Protein AF-A0AAX4L0R8-F1 (afdb_monomer_lite)

Radius of gyration: 14.62 Å; chains: 1; bounding box: 37×31×43 Å

Foldseek 3Di:
DAAEAEQDALVCCVVVVNDDQWFAFPVRHTAHHVVDDRCPGPLNVCQVPKWKAFQWDWPDDDPQWTWTQGNVPRHIYIYRHPLLVQLLVQCHVPGRHGNVRSLVVVLVVCCVVPNDDPDPVVVVVSSVSNSSSNSSCRNVNRMPIDD

Structure (mmCIF, N/CA/C/O backbone):
data_AF-A0AAX4L0R8-F1
#
_entry.id   AF-A0AAX4L0R8-F1
#
loop_
_atom_site.group_PDB
_atom_site.id
_atom_site.type_symbol
_atom_site.label_atom_id
_atom_site.label_alt_id
_atom_site.label_comp_id
_atom_site.label_asym_id
_atom_site.label_entity_id
_atom_site.label_seq_id
_atom_site.pdbx_PDB_ins_code
_atom_site.Cartn_x
_atom_site.Cartn_y
_atom_site.Cartn_z
_atom_site.occupancy
_atom_site.B_iso_or_equiv
_atom_site.auth_seq_id
_atom_site.auth_comp_id
_atom_site.auth_asym_id
_atom_site.auth_atom_id
_atom_site.pdbx_PDB_model_num
ATOM 1 N N . MET A 1 1 ? -7.571 -11.446 24.388 1.00 53.62 1 MET A N 1
ATOM 2 C CA . MET A 1 1 ? -6.306 -11.369 23.626 1.00 53.62 1 MET A CA 1
ATOM 3 C C . MET A 1 1 ? -6.639 -10.602 22.361 1.00 53.62 1 MET A C 1
ATOM 5 O O . MET A 1 1 ? -7.709 -10.867 21.830 1.00 53.62 1 MET A O 1
ATOM 9 N N . ALA A 1 2 ? -5.845 -9.607 21.960 1.00 62.94 2 ALA A N 1
ATOM 10 C CA . ALA A 1 2 ? -6.073 -8.966 20.664 1.00 62.94 2 ALA A CA 1
ATOM 11 C C . ALA A 1 2 ? -5.837 -10.023 19.578 1.00 62.94 2 ALA A C 1
ATOM 13 O O . ALA A 1 2 ? -4.846 -10.749 19.653 1.00 62.94 2 ALA A O 1
ATOM 14 N N . GLU A 1 3 ? -6.780 -10.171 18.655 1.00 81.44 3 GLU A N 1
ATOM 15 C CA . GLU A 1 3 ? -6.613 -11.047 17.501 1.00 81.44 3 GLU A CA 1
ATOM 16 C C . GLU A 1 3 ? -5.523 -10.447 16.610 1.00 81.44 3 GLU A C 1
ATOM 18 O O . GLU A 1 3 ? -5.572 -9.257 16.284 1.00 81.44 3 GLU A O 1
ATOM 23 N N . THR A 1 4 ? -4.510 -11.255 16.295 1.00 91.44 4 THR A N 1
ATOM 24 C CA . THR A 1 4 ? -3.453 -10.883 15.357 1.00 91.44 4 THR A CA 1
ATOM 25 C C . THR A 1 4 ? -3.670 -11.666 14.077 1.00 91.44 4 THR A C 1
ATOM 27 O O . THR A 1 4 ? -3.698 -12.895 14.116 1.00 91.44 4 THR A O 1
ATOM 30 N N . ILE A 1 5 ? -3.814 -10.957 12.964 1.00 95.19 5 ILE A N 1
ATOM 31 C CA . ILE A 1 5 ? -3.892 -11.538 11.626 1.00 95.19 5 ILE A CA 1
ATOM 32 C C . ILE A 1 5 ? -2.576 -11.304 10.884 1.00 95.19 5 ILE A C 1
ATOM 34 O O . ILE A 1 5 ? -1.912 -10.285 11.081 1.00 95.19 5 ILE A O 1
ATOM 38 N N . GLU A 1 6 ? -2.213 -12.254 10.033 1.00 96.69 6 GLU A N 1
ATOM 39 C CA . GLU A 1 6 ? -1.041 -12.160 9.165 1.00 96.69 6 GLU A CA 1
ATOM 40 C C . GLU A 1 6 ? -1.462 -11.559 7.822 1.00 96.69 6 GLU A C 1
ATOM 42 O O . GLU A 1 6 ? -2.448 -11.989 7.217 1.00 96.69 6 GLU A O 1
ATOM 47 N N . PHE A 1 7 ? -0.743 -10.534 7.378 1.00 97.31 7 PHE A N 1
ATOM 48 C CA . PHE A 1 7 ? -0.936 -9.930 6.067 1.00 97.31 7 PHE A CA 1
ATOM 49 C C . PHE A 1 7 ? -0.234 -10.778 4.997 1.00 97.31 7 PHE A C 1
ATOM 51 O O . PHE A 1 7 ? 0.885 -11.236 5.238 1.00 97.31 7 PHE A O 1
ATOM 58 N N . PRO A 1 8 ? -0.854 -10.994 3.826 1.00 96.06 8 PRO A N 1
ATOM 59 C CA . PRO A 1 8 ? -0.254 -11.808 2.776 1.00 96.06 8 PRO A CA 1
ATOM 60 C C . PRO A 1 8 ? 0.981 -11.146 2.151 1.00 96.06 8 PRO A C 1
ATOM 62 O O . PRO A 1 8 ? 1.021 -9.929 1.993 1.00 96.06 8 PRO A O 1
ATOM 65 N N . ASP A 1 9 ? 1.949 -11.956 1.722 1.00 95.12 9 ASP A N 1
ATOM 66 C CA . ASP A 1 9 ? 3.082 -11.484 0.924 1.00 95.12 9 ASP A CA 1
ATOM 67 C C . ASP A 1 9 ? 2.681 -11.349 -0.555 1.00 95.12 9 ASP A C 1
ATOM 69 O O . ASP A 1 9 ? 2.287 -12.314 -1.216 1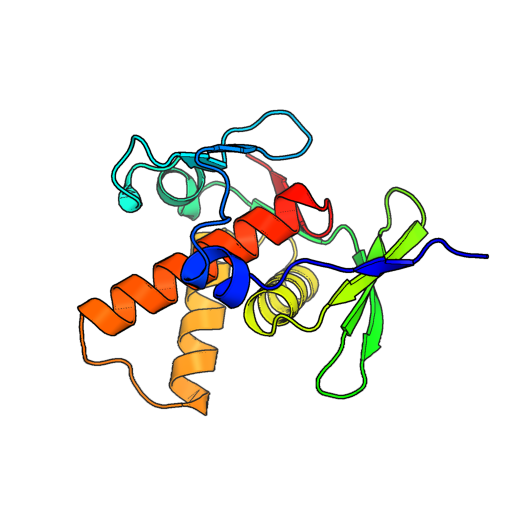.00 95.12 9 ASP A O 1
ATOM 73 N N . THR A 1 10 ? 2.762 -10.129 -1.080 1.00 94.38 10 THR A N 1
ATOM 74 C CA . THR A 1 10 ? 2.361 -9.771 -2.445 1.00 94.38 10 THR A CA 1
ATOM 75 C C . THR A 1 10 ? 3.206 -10.504 -3.482 1.00 94.38 10 THR A C 1
ATOM 77 O O . THR A 1 10 ? 2.672 -10.967 -4.492 1.00 94.38 10 THR A O 1
ATOM 80 N N . VAL A 1 11 ? 4.515 -10.634 -3.253 1.00 93.62 11 VAL A N 1
ATOM 81 C CA . VAL A 1 11 ? 5.435 -11.280 -4.198 1.00 93.62 11 VAL A CA 1
ATOM 82 C C . VAL A 1 11 ? 5.193 -12.783 -4.226 1.00 93.62 11 VAL A C 1
ATOM 84 O O . VAL A 1 11 ? 5.186 -13.370 -5.310 1.00 93.62 11 VAL A O 1
ATOM 87 N N . GLU A 1 12 ? 4.958 -13.414 -3.075 1.00 94.81 12 GLU A N 1
ATOM 88 C CA . GLU A 1 12 ? 4.597 -14.832 -3.013 1.00 94.81 12 GLU A CA 1
ATOM 89 C C . GLU A 1 12 ? 3.258 -15.108 -3.698 1.00 94.81 12 GLU A C 1
ATOM 91 O O . GLU A 1 12 ? 3.174 -16.051 -4.487 1.00 94.81 12 GLU A O 1
ATOM 96 N N . LEU A 1 13 ? 2.240 -14.266 -3.475 1.00 94.12 13 LEU A N 1
ATOM 97 C CA . LEU A 1 13 ? 0.944 -14.405 -4.144 1.00 94.12 13 LEU A CA 1
ATOM 98 C C . LEU A 1 13 ? 1.069 -14.322 -5.669 1.00 94.12 13 LEU A C 1
ATOM 100 O O . LEU A 1 13 ? 0.455 -15.122 -6.373 1.00 94.12 13 LEU A O 1
ATOM 104 N N . ILE A 1 14 ? 1.872 -13.389 -6.186 1.00 90.75 14 ILE A N 1
ATOM 105 C CA . ILE A 1 14 ? 2.116 -13.259 -7.631 1.00 90.75 14 ILE A CA 1
ATOM 106 C C . ILE A 1 14 ? 2.911 -14.461 -8.151 1.00 90.75 14 ILE A C 1
ATOM 108 O O . ILE A 1 14 ? 2.539 -15.066 -9.153 1.00 90.75 14 ILE A O 1
ATOM 112 N N . ARG A 1 15 ? 4.004 -14.837 -7.475 1.00 91.25 15 ARG A N 1
ATOM 113 C CA . ARG A 1 15 ? 4.898 -15.921 -7.916 1.00 91.25 15 ARG A CA 1
ATOM 114 C C . ARG A 1 15 ? 4.193 -17.274 -7.968 1.00 91.25 15 ARG A C 1
ATOM 116 O O . ARG A 1 15 ? 4.508 -18.082 -8.839 1.00 91.25 15 ARG A O 1
ATOM 123 N N . ASN A 1 16 ? 3.281 -17.518 -7.033 1.00 93.62 16 ASN A N 1
ATOM 124 C CA . ASN A 1 16 ? 2.558 -18.780 -6.918 1.00 93.62 16 ASN A CA 1
ATOM 125 C C . ASN A 1 16 ? 1.231 -18.793 -7.690 1.00 93.62 16 ASN A C 1
ATOM 127 O O . ASN A 1 16 ? 0.502 -19.776 -7.569 1.00 93.62 16 ASN A O 1
ATOM 131 N N . ASP A 1 17 ? 0.915 -17.738 -8.452 1.00 89.12 17 ASP A N 1
ATOM 132 C CA . ASP A 1 17 ? -0.353 -17.604 -9.185 1.00 89.12 17 ASP A CA 1
ATOM 133 C C . ASP A 1 17 ? -1.583 -17.715 -8.257 1.00 89.12 17 ASP A C 1
ATOM 135 O O . ASP A 1 17 ? -2.572 -18.390 -8.532 1.00 89.12 17 ASP A O 1
ATOM 139 N N . GLN A 1 18 ? -1.480 -17.095 -7.076 1.00 93.00 18 GLN A N 1
ATOM 140 C CA . GLN A 1 18 ? -2.502 -17.106 -6.021 1.00 93.00 18 GLN A CA 1
ATOM 141 C C . GLN A 1 18 ? -3.205 -15.754 -5.861 1.00 93.00 18 GLN A C 1
ATOM 143 O O . GLN A 1 18 ? -4.061 -15.605 -4.985 1.00 93.00 18 GLN A O 1
ATOM 148 N N . MET A 1 19 ? -2.850 -14.760 -6.679 1.00 90.56 19 MET A N 1
ATOM 149 C CA . MET A 1 19 ? -3.534 -13.474 -6.686 1.00 90.56 19 MET A CA 1
ATOM 150 C C . MET A 1 19 ? -4.950 -13.651 -7.260 1.00 90.56 19 MET A C 1
ATOM 152 O O . MET A 1 19 ? -5.094 -14.179 -8.360 1.00 90.56 19 MET A O 1
ATOM 156 N N . PRO A 1 20 ? -6.011 -13.223 -6.553 1.00 89.44 20 PRO A N 1
ATOM 157 C CA . PRO A 1 20 ? -7.360 -13.285 -7.101 1.00 89.44 20 PRO A CA 1
ATOM 158 C C . PRO A 1 20 ? -7.493 -12.472 -8.394 1.00 89.44 20 PRO A C 1
ATOM 160 O O . PRO A 1 20 ? -7.029 -11.334 -8.454 1.00 89.44 20 PRO A O 1
ATOM 163 N N . GLU A 1 21 ? -8.230 -13.006 -9.373 1.00 88.00 21 GLU A N 1
ATOM 164 C CA . GLU A 1 21 ? -8.487 -12.341 -10.664 1.00 88.00 21 GLU A CA 1
ATOM 165 C C . GLU A 1 21 ? -9.116 -10.949 -10.511 1.00 88.00 21 GLU A C 1
ATOM 167 O O . GLU A 1 21 ? -8.929 -10.065 -11.340 1.00 88.00 21 GLU A O 1
ATOM 172 N N . ASN A 1 22 ? -9.919 -10.743 -9.464 1.00 93.31 22 ASN A N 1
ATOM 173 C CA . ASN A 1 22 ? -10.543 -9.459 -9.185 1.00 93.31 22 ASN A CA 1
ATOM 174 C C . ASN A 1 22 ? -10.348 -9.087 -7.720 1.00 93.31 22 ASN A C 1
ATOM 176 O O . ASN A 1 22 ? -10.731 -9.829 -6.813 1.00 93.31 22 ASN A O 1
ATOM 180 N N . LEU A 1 23 ? -9.801 -7.898 -7.501 1.00 94.81 23 LEU A N 1
ATOM 181 C CA . LEU A 1 23 ? -9.531 -7.345 -6.182 1.00 94.81 23 LEU A CA 1
ATOM 182 C C . LEU A 1 23 ? -10.532 -6.240 -5.877 1.00 94.81 23 LEU A C 1
ATOM 184 O O . LEU A 1 23 ? -10.643 -5.275 -6.635 1.00 94.81 23 LEU A O 1
ATOM 188 N N . TYR A 1 24 ? -11.240 -6.366 -4.755 1.00 96.62 24 TYR A N 1
ATOM 189 C CA . TYR A 1 24 ? -12.283 -5.429 -4.344 1.00 96.62 24 TYR A CA 1
ATOM 190 C C . TYR A 1 24 ? -11.958 -4.795 -2.997 1.00 96.62 24 TYR A C 1
ATOM 192 O O . TYR A 1 24 ? -11.626 -5.493 -2.044 1.00 96.62 24 TYR A O 1
ATOM 200 N N . ALA A 1 25 ? -12.117 -3.479 -2.889 1.00 95.88 25 ALA A N 1
ATOM 201 C CA . ALA A 1 25 ? -12.102 -2.809 -1.596 1.00 95.88 25 ALA A CA 1
ATOM 202 C C . ALA A 1 25 ? -13.277 -3.289 -0.714 1.00 95.88 25 ALA A C 1
ATOM 204 O O . ALA A 1 25 ? -14.279 -3.783 -1.242 1.00 95.88 25 ALA A O 1
ATOM 205 N N . PRO A 1 26 ? -13.218 -3.081 0.616 1.00 93.62 26 PRO A N 1
ATOM 206 C CA . PRO A 1 26 ? -14.286 -3.492 1.533 1.00 93.62 26 PRO A CA 1
ATOM 207 C C . PRO A 1 26 ? -15.675 -2.912 1.212 1.00 93.62 26 PRO A C 1
ATOM 209 O O . PRO A 1 26 ? -16.688 -3.505 1.568 1.00 93.62 26 PRO A O 1
ATOM 212 N N . ASP A 1 27 ? -15.738 -1.767 0.524 1.00 92.62 27 ASP A N 1
ATOM 213 C CA . ASP A 1 27 ? -16.985 -1.132 0.074 1.00 92.62 27 ASP A CA 1
ATOM 214 C C . ASP A 1 27 ? -17.530 -1.700 -1.257 1.00 92.62 27 ASP A C 1
ATOM 216 O O . ASP A 1 27 ? -18.513 -1.186 -1.793 1.00 92.62 27 ASP A O 1
ATOM 220 N N . GLY A 1 28 ? -16.897 -2.743 -1.808 1.00 94.31 28 GLY A N 1
ATOM 221 C CA . GLY A 1 28 ? -17.256 -3.378 -3.078 1.00 94.31 28 GLY A CA 1
ATOM 222 C C . GLY A 1 28 ? -16.649 -2.716 -4.319 1.00 94.31 28 GLY A C 1
ATOM 223 O O . GLY A 1 28 ? -16.967 -3.108 -5.442 1.00 94.31 28 GLY A O 1
ATOM 224 N N . THR A 1 29 ? -15.778 -1.716 -4.164 1.00 94.88 29 THR A N 1
ATOM 225 C CA . THR A 1 29 ? -15.097 -1.076 -5.301 1.00 94.88 29 THR A CA 1
ATOM 226 C C . THR A 1 29 ? -14.111 -2.025 -5.958 1.00 94.88 29 THR A C 1
ATOM 228 O O . THR A 1 29 ? -13.165 -2.455 -5.308 1.00 94.88 29 THR A O 1
ATOM 231 N N . LEU A 1 30 ? -14.260 -2.273 -7.259 1.00 95.25 30 LEU A N 1
ATOM 232 C CA . LEU A 1 30 ? -13.236 -2.962 -8.044 1.00 95.25 30 LEU A CA 1
ATOM 233 C C . LEU A 1 30 ? -11.952 -2.119 -8.088 1.00 95.25 30 LEU A C 1
ATOM 235 O O . LEU A 1 30 ? -11.993 -0.952 -8.477 1.00 95.25 30 LEU A O 1
ATOM 239 N N . LEU A 1 31 ? -10.829 -2.712 -7.695 1.00 95.50 31 LEU A N 1
ATOM 240 C CA . LEU A 1 31 ? -9.501 -2.098 -7.694 1.00 95.50 31 LEU A CA 1
ATOM 241 C C . LEU A 1 31 ? -8.682 -2.580 -8.892 1.00 95.50 31 LEU A C 1
ATOM 243 O O . LEU A 1 31 ? -8.196 -1.758 -9.669 1.00 95.50 31 LEU A O 1
ATOM 247 N N . ILE A 1 32 ? -8.566 -3.903 -9.039 1.00 93.75 32 ILE A N 1
ATOM 248 C CA . ILE A 1 32 ? -7.788 -4.588 -10.079 1.00 93.75 32 ILE A CA 1
ATOM 249 C C . ILE A 1 32 ? -8.652 -5.699 -10.678 1.00 93.75 32 ILE A C 1
ATOM 251 O O . ILE A 1 32 ? -9.365 -6.377 -9.939 1.00 93.75 32 ILE A O 1
ATOM 255 N N . SER A 1 33 ? -8.596 -5.849 -12.002 1.00 88.44 33 SER A N 1
ATOM 256 C CA . SER A 1 33 ? -9.224 -6.935 -12.754 1.00 88.44 33 SER A CA 1
ATOM 257 C C . SER A 1 33 ? -8.203 -7.542 -13.706 1.00 88.44 33 SER A C 1
ATOM 259 O O . SER A 1 33 ? -7.534 -6.801 -14.421 1.00 88.44 33 SER A O 1
ATOM 261 N N . ASP A 1 34 ? -8.122 -8.867 -13.724 1.00 76.19 34 ASP A N 1
ATOM 262 C CA . ASP A 1 34 ? -7.240 -9.658 -14.590 1.00 76.19 34 ASP A CA 1
ATOM 263 C C . ASP A 1 34 ? -7.771 -9.773 -16.034 1.00 76.19 34 ASP A C 1
ATOM 265 O O . ASP A 1 34 ? -7.058 -10.140 -16.961 1.00 76.19 34 ASP A O 1
ATOM 269 N N . ASN A 1 35 ? -9.033 -9.386 -16.262 1.00 67.44 35 ASN A N 1
ATOM 270 C CA . ASN A 1 35 ? -9.626 -9.342 -17.604 1.00 67.44 35 ASN A CA 1
ATOM 271 C C . ASN A 1 35 ? -9.227 -8.092 -18.408 1.00 67.44 35 ASN A C 1
ATOM 273 O O . ASN A 1 35 ? -9.498 -8.020 -19.608 1.00 67.44 35 ASN A O 1
ATOM 277 N N . ASP A 1 36 ? -8.613 -7.110 -17.750 1.00 63.53 36 ASP A N 1
ATOM 278 C CA . ASP A 1 36 ? -8.192 -5.848 -18.341 1.00 63.53 36 ASP A CA 1
ATOM 279 C C . ASP A 1 36 ? -6.660 -5.774 -18.389 1.00 63.53 36 ASP A C 1
ATOM 281 O O . ASP A 1 36 ? -5.956 -6.310 -17.536 1.00 63.53 36 ASP A O 1
ATOM 285 N N . TYR A 1 37 ? -6.113 -5.032 -19.359 1.00 78.06 37 TYR A N 1
ATOM 286 C CA . TYR A 1 37 ? -4.716 -4.605 -19.263 1.00 78.06 37 TYR A CA 1
ATOM 287 C C . TYR A 1 37 ? -4.502 -3.902 -17.921 1.00 78.06 37 TYR A C 1
ATOM 289 O O . TYR A 1 37 ? -5.329 -3.079 -17.534 1.00 78.06 37 TYR A O 1
ATOM 297 N N . MET A 1 38 ? -3.378 -4.145 -17.239 1.00 78.88 38 MET A N 1
ATOM 298 C CA . MET A 1 38 ? -3.139 -3.576 -15.904 1.00 78.88 38 MET A CA 1
ATOM 299 C C . MET A 1 38 ? -3.384 -2.053 -15.857 1.00 78.88 38 MET A C 1
ATOM 301 O O . MET A 1 38 ? -4.020 -1.541 -14.935 1.00 78.88 38 MET A O 1
ATOM 305 N N . ALA A 1 39 ? -2.978 -1.335 -16.912 1.00 81.38 39 ALA A N 1
ATOM 306 C CA . ALA A 1 39 ? -3.189 0.107 -17.081 1.00 81.38 39 ALA A CA 1
ATOM 307 C C . ALA A 1 39 ? -4.669 0.550 -17.099 1.00 81.38 39 ALA A C 1
ATOM 309 O O . ALA A 1 39 ? -4.981 1.699 -16.779 1.00 81.38 39 ALA A O 1
ATOM 310 N N . GLU A 1 40 ? -5.575 -0.352 -17.463 1.00 86.19 40 GLU A N 1
ATOM 311 C CA . GLU A 1 40 ? -7.011 -0.128 -17.586 1.00 86.19 40 GLU A CA 1
ATOM 312 C C . GLU A 1 40 ? -7.782 -0.441 -16.297 1.00 86.19 40 GLU A C 1
ATOM 314 O O . GLU A 1 40 ? -8.976 -0.134 -16.215 1.00 86.19 40 GLU A O 1
ATOM 319 N N . THR A 1 41 ? -7.112 -0.981 -15.277 1.00 91.38 41 THR A N 1
ATOM 320 C CA . THR A 1 41 ? -7.732 -1.288 -13.985 1.00 91.38 41 THR A CA 1
ATOM 321 C C . THR A 1 41 ? -8.219 -0.013 -13.279 1.00 91.38 41 THR A C 1
ATOM 323 O O . THR A 1 41 ? -7.597 1.052 -13.403 1.00 91.38 41 THR A O 1
ATOM 326 N N . PRO A 1 42 ? -9.330 -0.063 -12.515 1.00 94.62 42 PRO A N 1
ATOM 327 C CA . PRO A 1 42 ? -9.897 1.134 -11.893 1.00 94.62 42 PRO A CA 1
ATOM 328 C C . PRO A 1 42 ? -8.933 1.898 -10.982 1.00 94.62 42 PRO A C 1
ATOM 330 O O . PRO A 1 42 ? -8.944 3.134 -11.004 1.00 94.62 42 PRO A O 1
ATOM 333 N N . LEU A 1 43 ? -8.091 1.191 -10.219 1.00 95.19 43 LEU A N 1
ATOM 334 C CA . LEU A 1 43 ? -7.102 1.803 -9.331 1.00 95.19 43 LEU A CA 1
ATOM 335 C C . LEU A 1 43 ? -6.088 2.646 -10.122 1.00 95.19 43 LEU A C 1
ATOM 337 O O . LEU A 1 43 ? -5.801 3.779 -9.733 1.00 95.19 43 LEU A O 1
ATOM 341 N N . ILE A 1 44 ? -5.620 2.152 -11.276 1.00 94.94 44 ILE A N 1
ATOM 342 C CA . ILE A 1 44 ? -4.688 2.882 -12.150 1.00 94.94 44 ILE A CA 1
ATOM 343 C C . ILE A 1 44 ? -5.391 4.000 -12.923 1.00 94.94 44 ILE A C 1
ATOM 345 O O . ILE A 1 44 ? -4.861 5.112 -13.020 1.00 94.94 44 ILE A O 1
ATOM 349 N N . LYS A 1 45 ? -6.597 3.761 -13.449 1.00 95.50 45 LYS A N 1
ATOM 350 C CA . LYS A 1 45 ? -7.376 4.779 -14.179 1.00 95.50 45 LYS A CA 1
ATOM 351 C C . LYS A 1 45 ? -7.687 6.000 -13.327 1.00 95.50 45 LYS A C 1
ATOM 353 O O . LYS A 1 45 ? -7.639 7.131 -13.810 1.00 95.50 45 LYS A O 1
ATOM 358 N N . ASN A 1 46 ? -7.986 5.781 -12.051 1.00 96.44 46 ASN A N 1
ATOM 359 C CA . ASN A 1 46 ? -8.351 6.844 -11.124 1.00 96.44 46 ASN A CA 1
ATOM 360 C C . ASN A 1 46 ? -7.183 7.323 -10.264 1.00 96.44 46 ASN A C 1
ATOM 362 O O . ASN A 1 46 ? -7.397 8.125 -9.354 1.00 96.44 46 ASN A O 1
ATOM 366 N N . ARG A 1 47 ? -5.947 6.906 -10.570 1.00 97.06 47 ARG A N 1
ATOM 367 C CA . ARG A 1 47 ? -4.791 7.125 -9.694 1.00 97.06 47 ARG A CA 1
ATOM 36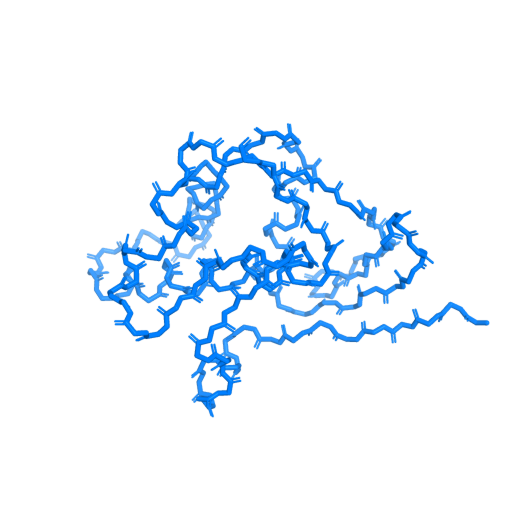8 C C . ARG A 1 47 ? -4.513 8.583 -9.321 1.00 97.06 47 ARG A C 1
ATOM 370 O O . ARG A 1 47 ? -3.942 8.844 -8.275 1.00 97.06 47 ARG A O 1
ATOM 377 N 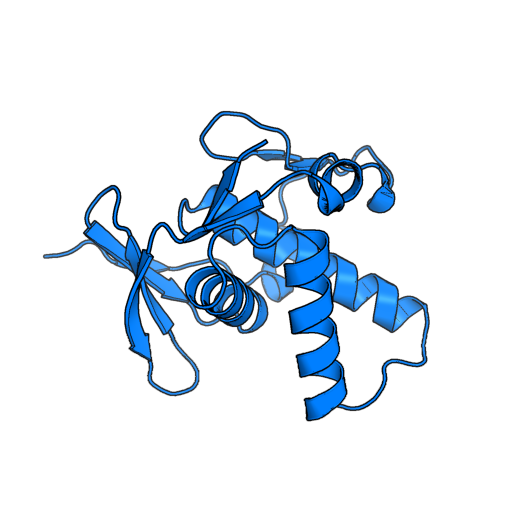N . LYS A 1 48 ? -4.927 9.530 -10.170 1.00 97.75 48 LYS A N 1
ATOM 378 C CA . LYS A 1 48 ? -4.763 10.982 -9.964 1.00 97.75 48 LYS A CA 1
ATOM 379 C C . LYS A 1 48 ? -5.878 11.624 -9.138 1.00 97.75 48 LYS A C 1
ATOM 381 O O . LYS A 1 48 ? -5.782 12.789 -8.765 1.00 97.75 48 LYS A O 1
ATOM 386 N N . LYS A 1 49 ? -6.985 10.907 -8.947 1.00 97.69 49 LYS A N 1
ATOM 387 C CA . LYS A 1 49 ? -8.202 11.408 -8.299 1.00 97.69 49 LYS A CA 1
ATOM 388 C C . LYS A 1 49 ? -8.405 10.758 -6.946 1.00 97.69 49 LYS A C 1
ATOM 390 O O . LYS A 1 49 ? -8.654 11.468 -5.980 1.00 97.69 49 LYS A O 1
ATOM 395 N N . TRP A 1 50 ? -8.275 9.435 -6.893 1.00 98.00 50 TRP A N 1
ATOM 396 C CA . TRP A 1 50 ? -8.489 8.680 -5.672 1.00 98.00 50 TRP A CA 1
ATOM 397 C C . TRP A 1 50 ? -7.404 8.983 -4.646 1.00 98.00 50 TRP A C 1
ATOM 399 O O . TRP A 1 50 ? -6.214 9.030 -4.965 1.00 98.00 50 TRP A O 1
ATOM 409 N N . ARG A 1 51 ? -7.855 9.209 -3.416 1.00 98.50 51 ARG A N 1
ATOM 410 C CA . ARG A 1 51 ? -7.070 9.662 -2.270 1.00 98.50 51 ARG A CA 1
ATOM 411 C C . ARG A 1 51 ? -6.972 8.536 -1.249 1.00 98.50 51 ARG A C 1
ATOM 413 O O . ARG A 1 51 ? -7.938 7.803 -1.040 1.00 98.50 51 ARG A O 1
ATOM 420 N N . LEU A 1 52 ? -5.818 8.419 -0.609 1.00 98.62 52 LEU A N 1
ATOM 421 C CA . LEU A 1 52 ? -5.513 7.368 0.353 1.00 98.62 52 LEU A CA 1
ATOM 422 C C . LEU A 1 52 ? -5.430 7.948 1.763 1.00 98.62 52 LEU A C 1
ATOM 424 O O . LEU A 1 52 ? -4.773 8.965 1.992 1.00 98.62 52 LEU A O 1
ATOM 428 N N . TYR A 1 53 ? -6.070 7.282 2.718 1.00 98.38 53 TYR A N 1
ATOM 429 C CA . TYR A 1 53 ? -6.054 7.664 4.128 1.00 98.38 53 TYR A CA 1
ATOM 430 C C . TYR A 1 53 ? -5.672 6.472 4.999 1.00 98.38 53 TYR A C 1
ATOM 432 O O . TYR A 1 53 ? -6.138 5.362 4.749 1.00 98.38 53 TYR A O 1
ATOM 440 N N . PRO A 1 54 ? -4.854 6.664 6.042 1.00 98.06 54 PRO A N 1
ATOM 441 C CA . PRO A 1 54 ? -4.524 5.572 6.938 1.00 98.06 54 PRO A CA 1
ATOM 442 C C . PRO A 1 54 ? -5.744 5.207 7.787 1.00 98.06 54 PRO A C 1
ATOM 444 O O . PRO A 1 54 ? -6.447 6.081 8.293 1.00 98.06 54 PRO A O 1
ATOM 447 N N . ASN A 1 55 ? -5.959 3.914 7.997 1.00 97.94 55 ASN A N 1
ATOM 448 C CA . ASN A 1 55 ? -6.901 3.393 8.987 1.00 97.94 55 ASN A CA 1
ATOM 449 C C . ASN A 1 55 ? -6.177 2.538 10.037 1.00 97.94 55 ASN A C 1
ATOM 451 O O . ASN A 1 55 ? -6.733 1.621 10.636 1.00 97.94 55 ASN A O 1
ATOM 455 N N . VAL A 1 56 ? -4.902 2.845 10.261 1.00 97.88 56 VAL A N 1
ATOM 456 C CA . VAL A 1 56 ? -4.031 2.120 11.179 1.00 97.88 56 VAL A CA 1
ATOM 457 C C . VAL A 1 56 ? -3.113 3.059 11.939 1.00 97.88 56 VAL A C 1
ATOM 459 O O . VAL A 1 56 ? -2.736 4.138 11.469 1.00 97.88 56 VAL A O 1
ATOM 462 N N . GLU A 1 57 ? -2.651 2.581 13.082 1.00 97.19 57 GLU A N 1
ATOM 463 C CA . GLU A 1 57 ? -1.482 3.106 13.772 1.00 97.19 57 GLU A CA 1
ATOM 464 C C . GLU A 1 57 ? -0.398 2.031 13.896 1.00 97.19 57 GLU A C 1
ATOM 466 O O . GLU A 1 57 ? -0.690 0.837 13.950 1.00 97.19 57 GLU A O 1
ATOM 471 N N . LEU A 1 58 ? 0.869 2.452 13.908 1.00 97.31 58 LEU A N 1
ATOM 472 C CA . LEU A 1 58 ? 1.984 1.528 14.097 1.00 97.31 58 LEU A CA 1
ATOM 473 C C . LEU A 1 58 ? 2.035 1.100 15.562 1.00 97.31 58 LEU A C 1
ATOM 475 O O . LEU A 1 58 ? 2.160 1.947 16.444 1.00 97.31 58 LEU A 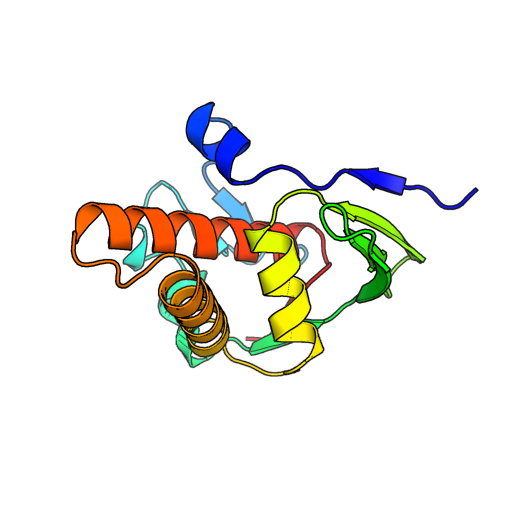O 1
ATOM 479 N N . TYR A 1 59 ? 1.954 -0.204 15.793 1.00 96.31 59 TYR A N 1
ATOM 480 C CA . TYR A 1 59 ? 2.034 -0.809 17.115 1.00 96.31 59 TYR A CA 1
ATOM 481 C C . TYR A 1 59 ? 3.474 -1.205 17.462 1.00 96.31 59 TYR A C 1
ATOM 483 O O . TYR A 1 59 ? 3.956 -0.888 18.547 1.00 96.31 59 TYR A O 1
ATOM 491 N N . SER A 1 60 ? 4.183 -1.847 16.530 1.00 96.94 60 SER A N 1
ATOM 492 C CA . SER A 1 60 ? 5.603 -2.188 16.673 1.00 96.94 60 SER A CA 1
ATOM 493 C C . SER A 1 60 ? 6.286 -2.337 15.315 1.00 96.94 60 SER A C 1
ATOM 495 O O . SER A 1 60 ? 5.632 -2.664 14.328 1.00 96.94 60 SER A O 1
ATOM 497 N N . PHE A 1 61 ? 7.600 -2.128 15.276 1.00 96.44 61 PHE A N 1
ATOM 498 C CA . PHE A 1 61 ? 8.445 -2.388 14.111 1.00 96.44 61 PHE A CA 1
ATOM 499 C C . PHE A 1 61 ? 9.831 -2.821 14.588 1.00 96.44 61 PHE A C 1
ATOM 501 O O . PHE A 1 61 ? 10.404 -2.148 15.447 1.00 96.44 61 PHE A O 1
ATOM 508 N N . ASP A 1 62 ? 10.346 -3.929 14.063 1.00 95.56 62 ASP A N 1
ATOM 509 C CA . ASP A 1 62 ? 11.666 -4.472 14.423 1.00 95.56 62 ASP A CA 1
ATOM 510 C C . ASP A 1 62 ? 12.721 -4.330 13.312 1.00 95.56 62 ASP A C 1
ATOM 512 O O . ASP A 1 62 ? 13.864 -4.737 13.502 1.00 95.56 62 ASP A O 1
ATOM 516 N N . GLY A 1 63 ? 12.366 -3.692 12.193 1.00 91.25 63 GLY A N 1
ATOM 517 C CA . GLY A 1 63 ? 13.230 -3.518 11.024 1.00 91.25 63 GLY A CA 1
ATOM 518 C C . GLY A 1 63 ? 12.793 -4.354 9.824 1.00 91.25 63 GLY A C 1
ATOM 519 O O . GLY A 1 63 ? 12.994 -3.917 8.696 1.00 91.25 63 GLY A O 1
ATOM 520 N N . GLU A 1 64 ? 12.137 -5.491 10.056 1.00 94.06 64 GLU A N 1
ATOM 521 C CA . GLU A 1 64 ? 11.678 -6.409 9.001 1.00 94.06 64 GLU A CA 1
ATOM 522 C C . GLU A 1 64 ? 10.165 -6.637 9.076 1.00 94.06 64 GLU A C 1
ATOM 524 O O . GLU A 1 64 ? 9.481 -6.717 8.060 1.00 94.06 64 GLU A O 1
ATOM 529 N N . THR A 1 65 ? 9.624 -6.689 10.291 1.00 96.62 65 THR A N 1
ATOM 530 C CA . THR A 1 65 ? 8.213 -6.935 10.566 1.00 96.62 65 THR A CA 1
ATOM 531 C C . THR A 1 65 ? 7.564 -5.690 11.150 1.00 96.62 65 THR A C 1
ATOM 533 O O . THR A 1 65 ? 7.975 -5.174 12.195 1.00 96.62 65 THR A O 1
ATOM 536 N N . ALA A 1 66 ? 6.483 -5.232 10.522 1.00 97.69 66 ALA A N 1
ATOM 537 C CA . ALA A 1 66 ? 5.613 -4.206 11.082 1.00 97.69 66 ALA A CA 1
ATOM 538 C C . ALA A 1 66 ? 4.352 -4.842 11.667 1.00 97.69 66 ALA A C 1
ATOM 540 O O . ALA A 1 66 ? 3.741 -5.723 11.069 1.00 97.69 66 ALA A O 1
ATOM 541 N N . VAL A 1 67 ? 3.925 -4.361 12.831 1.00 97.94 67 VAL A N 1
ATOM 542 C CA . VAL A 1 67 ? 2.604 -4.667 13.381 1.00 97.94 67 VAL A CA 1
ATOM 543 C C . VAL A 1 67 ? 1.810 -3.377 13.414 1.00 97.94 67 VAL A C 1
ATOM 545 O O . VAL A 1 67 ? 2.194 -2.415 14.085 1.00 97.94 67 VAL A O 1
ATOM 548 N N . TYR A 1 68 ? 0.690 -3.359 12.705 1.00 97.94 68 TYR A N 1
ATOM 549 C CA . TYR A 1 68 ? -0.250 -2.248 12.692 1.00 97.94 68 TYR A CA 1
ATOM 550 C C . TYR A 1 68 ? -1.500 -2.605 13.484 1.00 97.94 68 TYR A C 1
ATOM 552 O O . TYR A 1 68 ? -1.997 -3.721 13.399 1.00 97.94 68 TYR A O 1
ATOM 560 N N . ARG A 1 69 ? -2.040 -1.651 14.239 1.00 97.62 69 ARG A N 1
ATOM 561 C CA . ARG A 1 69 ? -3.365 -1.772 14.848 1.00 97.62 69 ARG A CA 1
ATOM 562 C C . ARG A 1 69 ? -4.375 -1.056 13.965 1.00 97.62 69 ARG A C 1
ATOM 564 O O . ARG A 1 69 ? -4.239 0.151 13.754 1.00 97.62 69 ARG A O 1
ATOM 571 N N . ARG A 1 70 ? -5.379 -1.777 13.461 1.00 96.12 70 ARG A N 1
ATOM 572 C CA . ARG A 1 70 ? -6.496 -1.178 12.717 1.00 96.12 70 ARG A CA 1
ATOM 573 C C . ARG A 1 70 ? -7.351 -0.328 13.640 1.00 96.12 70 ARG A C 1
ATOM 575 O O . ARG A 1 70 ? -7.705 -0.743 14.740 1.00 96.12 70 ARG A O 1
ATOM 582 N N . LEU A 1 71 ? -7.690 0.871 13.182 1.00 95.88 71 LEU A N 1
ATOM 583 C CA . LEU A 1 71 ? -8.477 1.833 13.950 1.00 95.88 71 LEU A CA 1
ATOM 584 C C . LEU A 1 71 ? -9.974 1.491 13.946 1.00 95.88 71 LEU A C 1
ATOM 586 O O . LEU A 1 71 ? -10.691 1.930 14.841 1.00 95.88 71 LEU A O 1
ATOM 590 N N . SER A 1 72 ? -10.450 0.726 12.957 1.00 91.81 72 SER A N 1
ATOM 591 C CA . SER A 1 72 ? -11.860 0.333 12.827 1.00 91.81 72 SER A CA 1
ATOM 592 C C . SER A 1 72 ? -12.298 -0.695 13.872 1.00 91.81 72 SER A C 1
ATOM 594 O O . SER A 1 72 ? -13.406 -0.584 14.393 1.00 91.81 72 SER A O 1
ATOM 596 N N . ASP A 1 73 ? -11.447 -1.671 14.187 1.00 94.12 73 ASP A N 1
ATOM 597 C CA . ASP A 1 73 ? -11.797 -2.819 15.035 1.00 94.12 73 ASP A CA 1
ATOM 598 C C . ASP A 1 73 ? -10.745 -3.176 16.102 1.00 94.12 73 ASP A C 1
ATOM 600 O O . ASP A 1 73 ? -10.993 -4.029 16.954 1.00 94.12 73 ASP A O 1
ATOM 604 N N . GLY A 1 74 ? -9.584 -2.515 16.104 1.00 95.06 74 GLY A N 1
ATOM 605 C CA . GLY A 1 74 ? -8.501 -2.773 17.051 1.00 95.06 74 GLY A CA 1
ATOM 606 C C . GLY A 1 74 ? -7.683 -4.037 16.767 1.00 95.06 74 GLY A C 1
ATOM 607 O O . GLY A 1 74 ? -6.805 -4.358 17.572 1.00 95.06 74 GLY A O 1
ATOM 608 N N . VAL A 1 75 ? -7.937 -4.741 15.657 1.00 96.06 75 VAL A N 1
ATOM 609 C CA . VAL A 1 75 ? -7.189 -5.944 15.255 1.00 96.06 75 VAL A CA 1
ATOM 610 C C . VAL A 1 75 ? -5.733 -5.584 14.967 1.00 96.06 75 VAL A C 1
ATOM 612 O O . VAL A 1 75 ? -5.438 -4.539 14.376 1.00 96.06 75 VAL A O 1
ATOM 615 N N . LEU A 1 76 ? -4.817 -6.451 15.399 1.00 97.62 76 LEU A N 1
ATOM 616 C CA . LEU A 1 76 ? -3.400 -6.331 15.076 1.00 97.62 76 LEU A CA 1
ATOM 617 C C . LEU A 1 76 ? -3.123 -7.051 13.757 1.00 97.62 76 LEU A C 1
ATOM 619 O O . LEU A 1 76 ? -3.533 -8.189 13.564 1.00 97.62 76 LEU A O 1
ATOM 623 N N . VAL A 1 77 ? -2.414 -6.395 12.852 1.00 97.81 77 VAL A N 1
ATOM 624 C CA . VAL A 1 77 ? -2.046 -6.928 11.542 1.00 97.81 77 VAL A CA 1
ATOM 625 C C . VAL A 1 77 ? -0.533 -6.966 11.469 1.00 97.81 77 VAL A C 1
ATOM 627 O O . VAL A 1 77 ? 0.110 -5.913 11.487 1.00 97.81 77 VAL A O 1
ATOM 630 N N . ARG A 1 78 ? 0.033 -8.172 11.450 1.00 97.88 78 ARG A N 1
ATOM 631 C CA . ARG A 1 78 ? 1.467 -8.391 11.265 1.00 97.88 78 ARG A CA 1
ATOM 632 C C . ARG A 1 78 ? 1.770 -8.439 9.772 1.00 97.88 78 ARG A C 1
ATOM 634 O O . ARG A 1 78 ? 1.055 -9.085 9.016 1.00 97.88 78 ARG A O 1
ATOM 641 N N . MET A 1 79 ? 2.811 -7.731 9.359 1.00 97.88 79 MET A N 1
ATOM 642 C CA . MET A 1 79 ? 3.240 -7.607 7.973 1.00 97.88 79 MET A CA 1
ATOM 643 C C . MET A 1 79 ? 4.739 -7.867 7.884 1.00 97.88 79 MET A C 1
ATOM 645 O O . MET A 1 79 ? 5.501 -7.291 8.662 1.00 97.88 79 MET A O 1
ATOM 649 N N . THR A 1 80 ? 5.141 -8.681 6.912 1.00 97.38 80 THR A N 1
ATOM 650 C CA . THR A 1 80 ? 6.538 -8.867 6.477 1.00 97.38 80 THR A CA 1
ATOM 651 C C . THR A 1 80 ? 6.759 -8.403 5.035 1.00 97.38 80 THR A C 1
ATOM 653 O O . THR A 1 80 ? 7.894 -8.286 4.591 1.00 97.38 80 THR A O 1
ATOM 656 N N . ASP A 1 81 ? 5.676 -8.114 4.306 1.00 97.38 81 ASP A N 1
ATOM 657 C CA . ASP A 1 81 ? 5.722 -7.572 2.951 1.00 97.38 81 ASP A CA 1
ATOM 658 C C . ASP A 1 81 ? 6.235 -6.128 2.967 1.00 97.38 81 ASP A C 1
ATOM 660 O O . ASP A 1 81 ? 5.532 -5.202 3.387 1.00 97.38 81 ASP A O 1
ATOM 664 N N . VAL A 1 82 ? 7.463 -5.933 2.490 1.00 96.00 82 VAL A N 1
ATOM 665 C CA . VAL A 1 82 ? 8.135 -4.629 2.499 1.00 96.00 82 VAL A CA 1
ATOM 666 C C . VAL A 1 82 ? 7.389 -3.568 1.682 1.00 96.00 82 VAL A C 1
ATOM 668 O O . VAL A 1 82 ? 7.263 -2.431 2.138 1.00 96.00 82 VAL A O 1
ATOM 671 N N . TYR A 1 83 ? 6.816 -3.927 0.530 1.00 97.12 83 TYR A N 1
ATOM 672 C CA . TYR A 1 83 ? 6.102 -2.983 -0.332 1.00 97.12 83 TYR A CA 1
ATOM 673 C C . TYR A 1 83 ? 4.809 -2.513 0.334 1.00 97.12 83 TYR A C 1
ATOM 675 O O . TYR A 1 83 ? 4.503 -1.320 0.350 1.00 97.12 83 TYR A O 1
ATOM 683 N N . ALA A 1 84 ? 4.060 -3.430 0.946 1.00 97.94 84 ALA A N 1
ATOM 684 C CA . ALA A 1 84 ? 2.839 -3.104 1.667 1.00 97.94 84 ALA A CA 1
ATOM 685 C C . ALA A 1 84 ? 3.131 -2.296 2.946 1.00 97.94 84 ALA A C 1
ATOM 687 O O . ALA A 1 84 ? 2.423 -1.325 3.232 1.00 97.94 84 ALA A O 1
ATOM 688 N N . ILE A 1 85 ? 4.192 -2.635 3.690 1.00 98.19 85 ILE A N 1
ATOM 689 C CA . ILE A 1 85 ? 4.656 -1.861 4.856 1.00 98.19 85 ILE A CA 1
ATOM 690 C C . ILE A 1 85 ? 4.984 -0.427 4.440 1.00 98.19 85 ILE A C 1
ATOM 692 O O . ILE A 1 85 ? 4.515 0.532 5.067 1.00 98.19 85 ILE A O 1
ATOM 696 N N . ASN A 1 86 ? 5.749 -0.264 3.362 1.00 97.38 86 ASN A N 1
ATOM 697 C CA . ASN A 1 86 ? 6.141 1.048 2.874 1.00 97.38 86 ASN A CA 1
ATOM 698 C C . ASN A 1 86 ? 4.938 1.847 2.365 1.00 97.38 86 ASN A C 1
ATOM 700 O O . ASN A 1 86 ? 4.798 3.013 2.742 1.00 97.38 86 ASN A O 1
ATOM 704 N N . MET A 1 87 ? 4.013 1.223 1.626 1.00 97.94 87 MET A N 1
ATOM 705 C CA . MET A 1 87 ? 2.744 1.835 1.206 1.00 97.94 87 MET A CA 1
ATOM 706 C C . MET A 1 87 ? 1.957 2.390 2.398 1.00 97.94 87 MET A C 1
ATOM 708 O O . MET A 1 87 ? 1.601 3.573 2.421 1.00 97.94 87 MET A O 1
ATOM 712 N N . VAL A 1 88 ? 1.733 1.574 3.433 1.00 98.31 88 VAL A N 1
ATOM 713 C CA . VAL A 1 88 ? 1.056 2.014 4.663 1.00 98.31 88 VAL A CA 1
ATOM 714 C C . VAL A 1 88 ? 1.837 3.154 5.324 1.00 98.31 88 VAL A C 1
ATOM 716 O O . VAL A 1 88 ? 1.249 4.147 5.760 1.00 98.31 88 VAL A O 1
ATOM 719 N N . GLY A 1 89 ? 3.167 3.058 5.376 1.00 98.06 89 GLY A N 1
ATOM 720 C CA . GLY A 1 89 ? 4.049 4.099 5.898 1.00 98.06 89 GLY A CA 1
ATOM 721 C C . GLY A 1 89 ? 3.919 5.437 5.164 1.00 98.06 89 GLY A C 1
ATOM 722 O O . GLY A 1 89 ? 3.780 6.477 5.816 1.00 98.06 89 GLY A O 1
ATOM 723 N N . ILE A 1 90 ? 3.926 5.426 3.830 1.00 98.44 90 ILE A N 1
ATOM 724 C CA . ILE A 1 90 ? 3.777 6.611 2.974 1.00 98.44 90 ILE A CA 1
ATOM 725 C C . ILE A 1 90 ? 2.429 7.278 3.228 1.00 98.44 90 ILE A C 1
ATOM 727 O O . ILE A 1 90 ? 2.390 8.483 3.483 1.00 98.44 90 ILE A O 1
ATOM 731 N N . VAL A 1 91 ? 1.341 6.505 3.221 1.00 98.62 91 VAL A N 1
ATOM 732 C CA . VAL A 1 91 ? -0.017 7.024 3.434 1.00 98.62 91 VAL A CA 1
ATOM 733 C C . VAL A 1 91 ? -0.183 7.579 4.851 1.00 98.62 91 VAL A C 1
ATOM 735 O O . VAL A 1 91 ? -0.788 8.633 5.034 1.00 98.62 91 VAL A O 1
ATOM 738 N N . ARG A 1 92 ? 0.402 6.935 5.871 1.00 98.06 92 ARG A N 1
ATOM 739 C CA . ARG A 1 92 ? 0.396 7.453 7.252 1.00 98.06 92 ARG A CA 1
ATOM 740 C C . ARG A 1 92 ? 1.113 8.794 7.384 1.00 98.06 92 ARG A C 1
ATOM 742 O O . ARG A 1 92 ? 0.664 9.637 8.155 1.00 98.06 92 ARG A O 1
ATOM 749 N N . ARG A 1 93 ? 2.220 8.988 6.662 1.00 97.94 93 ARG A N 1
ATOM 750 C CA . ARG A 1 93 ? 2.970 10.256 6.649 1.00 97.94 93 ARG A CA 1
ATOM 751 C C . ARG A 1 93 ? 2.292 11.330 5.797 1.00 97.94 93 ARG A C 1
ATOM 753 O O . ARG A 1 93 ? 2.497 12.509 6.061 1.00 97.94 93 ARG A O 1
ATOM 760 N N . ASN A 1 94 ? 1.475 10.928 4.822 1.00 98.00 94 ASN A N 1
ATOM 761 C CA . ASN A 1 94 ? 0.820 11.821 3.868 1.00 98.00 94 ASN A CA 1
ATOM 762 C C . ASN A 1 94 ? -0.681 11.488 3.696 1.00 98.00 94 ASN A C 1
ATOM 764 O O . ASN A 1 94 ? -1.088 11.044 2.620 1.00 98.00 94 ASN A O 1
ATOM 768 N N . PRO A 1 95 ? -1.539 11.679 4.717 1.00 98.06 95 PRO A N 1
ATOM 769 C CA . PRO A 1 95 ? -2.972 11.431 4.562 1.00 98.06 95 PRO A CA 1
ATOM 770 C C . PRO A 1 95 ? -3.583 12.310 3.460 1.00 98.06 95 PRO A C 1
ATOM 772 O O . PRO A 1 95 ? -3.385 13.524 3.448 1.00 98.06 95 PRO A O 1
ATOM 775 N N . GLY A 1 96 ? -4.347 11.712 2.545 1.00 98.25 96 GLY A N 1
ATOM 776 C CA . GLY A 1 96 ? -4.896 12.396 1.370 1.00 98.25 96 GLY A CA 1
ATOM 777 C C . GLY A 1 96 ? -3.953 12.431 0.162 1.00 98.25 96 GLY A C 1
ATOM 778 O O . GLY A 1 96 ? -4.251 13.109 -0.825 1.00 98.25 96 GLY A O 1
ATOM 779 N N . ILE A 1 97 ? -2.836 11.702 0.197 1.00 98.56 97 ILE A N 1
ATOM 780 C CA . ILE A 1 97 ? -2.007 11.457 -0.988 1.00 98.56 97 ILE A CA 1
ATOM 781 C C . ILE A 1 97 ? -2.826 10.737 -2.070 1.00 98.56 97 ILE A C 1
ATOM 783 O O . ILE A 1 97 ? -3.689 9.910 -1.762 1.00 98.56 97 ILE A O 1
ATOM 787 N N . THR A 1 98 ? -2.610 11.072 -3.340 1.00 98.69 98 THR A N 1
ATOM 788 C CA . THR A 1 98 ? -3.188 10.290 -4.440 1.00 98.69 98 THR A CA 1
ATOM 789 C C . THR A 1 98 ? -2.507 8.930 -4.566 1.00 98.69 98 THR A C 1
ATOM 791 O O . THR A 1 98 ? -1.378 8.734 -4.119 1.00 98.69 98 THR A O 1
ATOM 794 N N . VAL A 1 99 ? -3.170 7.988 -5.234 1.00 98.25 99 VAL A N 1
ATOM 795 C CA . VAL A 1 99 ? -2.552 6.706 -5.606 1.00 98.25 99 VAL A CA 1
ATOM 796 C C . VAL A 1 99 ? -1.288 6.929 -6.446 1.00 98.25 99 VAL A C 1
ATOM 798 O O . VAL A 1 99 ? -0.273 6.296 -6.185 1.00 98.25 99 VAL A O 1
ATOM 801 N N . GLU A 1 100 ? -1.314 7.847 -7.420 1.00 98.25 100 GLU A N 1
ATOM 802 C CA . GLU A 1 100 ? -0.144 8.144 -8.263 1.00 98.25 100 GLU A CA 1
ATOM 803 C C . GLU A 1 100 ? 1.039 8.654 -7.440 1.00 98.25 100 GLU A C 1
ATOM 805 O O . GLU A 1 100 ? 2.153 8.162 -7.592 1.00 98.25 100 GLU A O 1
ATOM 810 N N . GLU A 1 101 ? 0.794 9.608 -6.544 1.00 98.62 101 GLU A N 1
ATOM 811 C CA . GLU A 1 101 ? 1.830 10.167 -5.676 1.00 98.62 101 GLU A CA 1
ATOM 812 C C . GLU A 1 101 ? 2.392 9.109 -4.716 1.00 98.62 101 GLU A C 1
ATOM 814 O O . GLU A 1 101 ? 3.602 9.080 -4.492 1.00 98.62 101 GLU A O 1
ATOM 819 N N . ALA A 1 102 ? 1.556 8.216 -4.173 1.00 98.50 102 ALA A N 1
ATOM 820 C CA . ALA A 1 102 ? 2.012 7.144 -3.290 1.00 98.50 102 ALA A CA 1
ATOM 821 C C . ALA A 1 102 ? 2.923 6.148 -4.024 1.00 98.50 102 ALA A C 1
ATOM 823 O O . ALA A 1 102 ? 4.026 5.873 -3.551 1.00 98.50 102 ALA A O 1
ATOM 824 N N . ILE A 1 103 ? 2.505 5.679 -5.205 1.00 98.25 103 ILE A N 1
ATOM 825 C CA . ILE A 1 103 ? 3.299 4.775 -6.049 1.00 98.25 103 ILE A CA 1
ATOM 826 C C . ILE A 1 103 ? 4.611 5.443 -6.475 1.00 98.25 103 ILE A C 1
ATOM 828 O O . ILE A 1 103 ? 5.666 4.830 -6.362 1.00 98.25 103 ILE A O 1
ATOM 832 N N . ALA A 1 104 ? 4.577 6.711 -6.896 1.00 98.06 104 ALA A N 1
ATOM 833 C CA . ALA A 1 104 ? 5.780 7.446 -7.290 1.00 98.06 104 ALA A CA 1
ATOM 834 C C . ALA A 1 104 ? 6.758 7.661 -6.122 1.00 98.06 104 ALA A C 1
ATOM 836 O O . ALA A 1 104 ? 7.970 7.602 -6.312 1.00 98.06 104 ALA A O 1
ATOM 837 N N . THR A 1 105 ? 6.246 7.898 -4.909 1.00 98.31 105 THR A N 1
ATOM 838 C CA . THR A 1 105 ? 7.078 8.056 -3.703 1.00 98.31 105 THR A CA 1
ATOM 839 C C . THR A 1 105 ? 7.800 6.755 -3.360 1.00 98.31 105 THR A C 1
ATOM 841 O O . THR A 1 105 ? 8.952 6.788 -2.929 1.00 98.31 105 THR A O 1
ATOM 844 N N . GLU A 1 106 ? 7.138 5.614 -3.529 1.00 97.75 106 GLU A N 1
ATOM 845 C CA . GLU A 1 106 ? 7.764 4.317 -3.279 1.00 97.75 106 GLU A CA 1
ATOM 846 C C . GLU A 1 106 ? 8.733 3.912 -4.371 1.00 97.75 106 GLU A C 1
ATOM 848 O O . GLU A 1 106 ? 9.846 3.507 -4.062 1.00 97.75 106 GLU A O 1
ATOM 853 N N . LEU A 1 107 ? 8.353 4.093 -5.636 1.00 97.19 107 LEU A N 1
ATOM 854 C CA . LEU A 1 107 ? 9.244 3.821 -6.756 1.00 97.19 107 LEU A CA 1
ATOM 855 C C . LEU A 1 107 ? 10.560 4.590 -6.601 1.00 97.19 107 LEU A C 1
ATOM 857 O O . LEU A 1 107 ? 11.630 4.007 -6.712 1.00 97.19 107 LEU A O 1
ATOM 861 N N . LYS A 1 108 ? 10.478 5.870 -6.227 1.00 96.69 108 LYS A N 1
ATOM 862 C CA . LYS A 1 108 ? 11.664 6.675 -5.947 1.00 96.69 108 LYS A CA 1
ATOM 863 C C . LYS A 1 108 ? 12.495 6.129 -4.778 1.00 96.69 108 LYS A C 1
ATOM 865 O O . LYS A 1 108 ? 13.714 6.151 -4.850 1.00 96.69 108 LYS A O 1
ATOM 870 N N . GLN A 1 109 ? 11.863 5.654 -3.702 1.00 95.31 109 GLN A N 1
ATOM 871 C CA . GLN A 1 109 ? 12.593 5.042 -2.582 1.00 95.31 109 GLN A CA 1
ATOM 872 C C . GLN A 1 109 ? 13.314 3.757 -3.000 1.00 95.31 109 GLN A C 1
ATOM 874 O O . GLN A 1 109 ? 14.427 3.520 -2.541 1.00 95.31 109 GLN A O 1
ATOM 879 N N . ILE A 1 110 ? 12.696 2.946 -3.861 1.00 95.25 110 ILE A N 1
ATOM 880 C CA . ILE A 1 110 ? 13.332 1.755 -4.432 1.00 95.25 110 ILE A CA 1
ATOM 881 C C . ILE A 1 110 ? 14.553 2.178 -5.249 1.00 95.25 110 ILE A C 1
ATOM 883 O O . ILE A 1 110 ? 15.647 1.691 -4.990 1.00 95.25 110 ILE A O 1
ATOM 887 N N . GLU A 1 111 ? 14.405 3.149 -6.152 1.00 95.81 111 GLU A N 1
ATOM 888 C CA . GLU A 1 111 ? 15.517 3.641 -6.973 1.00 95.81 111 GLU A CA 1
ATOM 889 C C . GLU A 1 111 ? 16.650 4.262 -6.138 1.00 95.81 111 GLU A C 1
ATOM 891 O O . GLU A 1 111 ? 17.826 4.042 -6.428 1.00 95.81 111 GLU A O 1
ATOM 8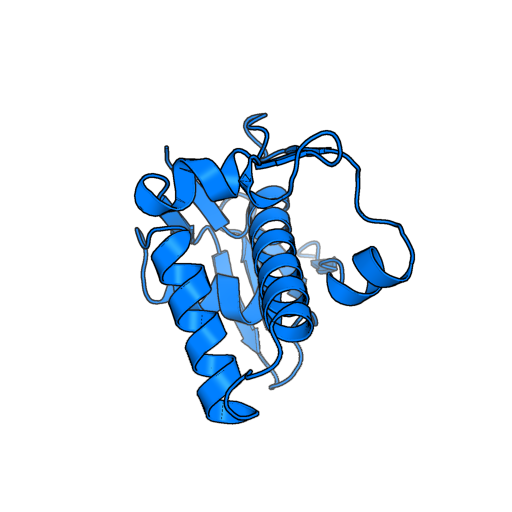96 N N . ASP A 1 112 ? 16.318 4.990 -5.068 1.00 95.06 112 ASP A N 1
ATOM 897 C CA . ASP A 1 112 ? 17.296 5.589 -4.152 1.00 95.06 112 ASP A CA 1
ATOM 898 C C . ASP A 1 112 ? 18.087 4.518 -3.362 1.00 95.06 112 ASP A C 1
ATOM 900 O O . ASP A 1 112 ? 19.246 4.750 -3.004 1.00 95.06 112 ASP A O 1
ATOM 904 N N . ASN A 1 113 ? 17.487 3.352 -3.088 1.00 92.38 113 ASN A N 1
ATOM 905 C CA . ASN A 1 113 ? 18.096 2.275 -2.296 1.00 92.38 113 ASN A CA 1
ATOM 906 C C . ASN A 1 113 ? 18.800 1.204 -3.146 1.00 92.38 113 ASN A C 1
ATOM 908 O O . ASN A 1 113 ? 19.840 0.684 -2.741 1.00 92.38 113 ASN A O 1
ATOM 912 N N . GLU A 1 114 ? 18.227 0.854 -4.296 1.00 91.94 114 GLU A N 1
ATOM 913 C CA . GLU A 1 114 ? 18.627 -0.292 -5.125 1.00 91.94 114 GLU A CA 1
ATOM 914 C C . GLU A 1 114 ? 19.267 0.135 -6.455 1.00 91.94 114 GLU A C 1
ATOM 916 O O . GLU A 1 114 ? 19.997 -0.644 -7.070 1.00 91.94 114 GLU A O 1
ATOM 921 N N . GLY A 1 115 ? 19.077 1.395 -6.855 1.00 92.25 115 GLY A N 1
ATOM 922 C CA . GLY A 1 115 ? 19.539 1.953 -8.122 1.00 92.25 115 GLY A CA 1
ATOM 923 C C . GLY A 1 115 ? 18.406 2.170 -9.126 1.00 92.25 115 GLY A C 1
ATOM 924 O O . GLY A 1 115 ? 17.317 1.617 -9.009 1.00 92.25 115 GLY A O 1
ATOM 925 N N . GLU A 1 116 ? 18.675 3.005 -10.129 1.00 91.50 116 GLU A N 1
ATOM 926 C CA . GLU A 1 116 ? 17.707 3.352 -11.173 1.00 91.50 116 GLU A CA 1
ATOM 927 C C . GLU A 1 116 ? 17.272 2.119 -11.981 1.00 91.50 116 GLU A C 1
ATOM 929 O O . GLU A 1 116 ? 18.106 1.367 -12.499 1.00 91.50 116 GLU A O 1
ATOM 934 N N . ILE A 1 117 ? 15.957 1.946 -12.139 1.00 91.62 117 ILE A N 1
ATOM 935 C CA . ILE A 1 117 ? 15.380 0.853 -12.923 1.00 91.62 117 ILE A CA 1
ATOM 936 C C . ILE A 1 117 ? 15.344 1.278 -14.393 1.00 91.62 117 ILE A C 1
ATOM 938 O O . ILE A 1 117 ? 14.444 1.987 -14.843 1.00 91.62 117 ILE A O 1
ATOM 942 N N . THR A 1 118 ? 16.345 0.842 -15.156 1.00 90.38 118 THR A N 1
ATOM 943 C CA . THR A 1 118 ? 16.492 1.218 -16.575 1.00 90.38 118 THR A CA 1
ATOM 944 C C . THR A 1 118 ? 15.818 0.248 -17.548 1.00 90.38 118 THR A C 1
ATOM 946 O O . THR A 1 118 ? 15.566 0.614 -18.697 1.00 90.38 118 THR A O 1
ATOM 949 N N . ASP A 1 119 ? 15.510 -0.978 -17.113 1.00 95.06 119 ASP A N 1
ATOM 950 C CA . ASP A 1 119 ? 14.810 -1.971 -17.926 1.00 95.06 119 ASP A CA 1
ATOM 951 C C . ASP A 1 119 ? 13.285 -1.782 -17.845 1.00 95.06 119 ASP A C 1
ATOM 953 O O . ASP A 1 119 ? 12.686 -1.760 -16.770 1.00 95.06 119 ASP A O 1
ATOM 957 N N . GLU A 1 120 ? 12.629 -1.670 -19.004 1.00 91.88 120 GLU A N 1
ATOM 958 C CA . GLU A 1 120 ? 11.182 -1.428 -19.075 1.00 91.88 120 GLU A CA 1
ATOM 959 C C . GLU A 1 120 ? 10.349 -2.582 -18.498 1.00 91.88 120 GLU A C 1
ATOM 961 O O . GLU A 1 120 ? 9.258 -2.349 -17.968 1.00 91.88 120 GLU A O 1
ATOM 966 N N . LYS A 1 121 ? 10.825 -3.832 -18.596 1.00 92.50 121 LYS A N 1
ATOM 967 C CA . LYS A 1 121 ? 10.093 -4.989 -18.062 1.00 92.50 121 LYS A CA 1
ATOM 968 C C . LYS A 1 121 ? 10.213 -5.047 -16.551 1.00 92.50 121 LYS A C 1
ATOM 970 O O . LYS A 1 121 ? 9.221 -5.336 -15.889 1.00 92.50 121 LYS A O 1
ATOM 975 N N . GLU A 1 122 ? 11.395 -4.760 -16.024 1.00 92.56 122 GLU A N 1
ATOM 976 C CA . GLU A 1 122 ? 11.625 -4.613 -14.592 1.00 92.56 122 GLU A CA 1
ATOM 977 C C . GLU A 1 122 ? 10.759 -3.486 -14.022 1.00 92.56 122 GLU A C 1
ATOM 979 O O . GLU A 1 122 ? 10.016 -3.715 -13.073 1.00 92.56 122 GLU A O 1
ATOM 984 N N . MET A 1 123 ? 10.722 -2.322 -14.678 1.00 94.00 123 MET A N 1
ATOM 985 C CA . MET A 1 123 ? 9.842 -1.214 -14.295 1.00 94.00 123 MET A CA 1
ATOM 986 C C . MET A 1 123 ? 8.365 -1.632 -14.279 1.00 94.00 123 MET A C 1
ATOM 988 O O . MET A 1 123 ? 7.641 -1.367 -13.317 1.00 94.00 123 MET A O 1
ATOM 992 N N . ALA A 1 124 ? 7.898 -2.319 -15.326 1.00 91.50 124 ALA A N 1
ATOM 993 C CA . ALA A 1 124 ? 6.521 -2.801 -15.399 1.00 91.50 124 ALA A CA 1
ATOM 994 C C . ALA A 1 124 ? 6.198 -3.832 -14.300 1.00 91.50 124 ALA A C 1
ATOM 996 O O . ALA A 1 124 ? 5.105 -3.795 -13.725 1.00 91.50 124 ALA A O 1
ATOM 997 N N . ALA A 1 125 ? 7.136 -4.730 -13.987 1.00 91.94 125 ALA A N 1
ATOM 998 C CA . ALA A 1 125 ? 6.993 -5.712 -12.918 1.00 91.94 125 ALA A CA 1
ATOM 999 C C . ALA A 1 125 ? 6.935 -5.032 -11.542 1.00 91.94 125 ALA A C 1
ATOM 1001 O O . ALA A 1 125 ? 6.001 -5.287 -10.780 1.00 91.94 125 ALA A O 1
ATOM 1002 N N . THR A 1 126 ? 7.854 -4.107 -11.264 1.00 94.81 126 THR A N 1
ATOM 1003 C CA . THR A 1 126 ? 7.892 -3.328 -10.020 1.00 94.81 126 THR A CA 1
ATOM 1004 C C . THR A 1 126 ? 6.600 -2.550 -9.825 1.00 94.81 126 THR A C 1
ATOM 1006 O O . THR A 1 126 ? 5.952 -2.683 -8.790 1.00 94.81 126 THR A O 1
ATOM 1009 N N . LEU A 1 127 ? 6.144 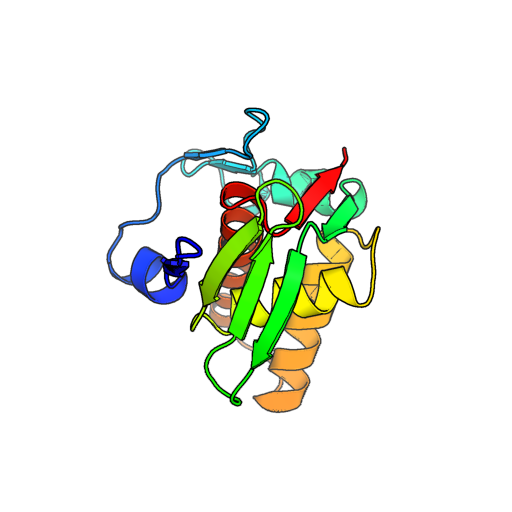-1.808 -10.839 1.00 95.19 127 LEU A N 1
ATOM 1010 C CA . LEU A 1 127 ? 4.869 -1.091 -10.768 1.00 95.19 127 LEU A CA 1
ATOM 1011 C C . LEU A 1 127 ? 3.696 -2.035 -10.487 1.00 95.19 127 LEU A C 1
ATOM 1013 O O . LEU A 1 127 ? 2.836 -1.703 -9.672 1.00 95.19 127 LEU A O 1
ATOM 1017 N N . SER A 1 128 ? 3.665 -3.208 -11.122 1.00 93.25 128 SER A N 1
ATOM 1018 C CA . SER A 1 128 ? 2.615 -4.203 -10.880 1.00 93.25 128 SER A CA 1
ATOM 1019 C C . SER A 1 128 ? 2.600 -4.642 -9.415 1.00 93.25 128 SER A C 1
ATOM 1021 O O . SER A 1 128 ? 1.545 -4.590 -8.782 1.00 93.25 128 SER A O 1
ATOM 1023 N N . VAL A 1 129 ? 3.762 -4.982 -8.845 1.00 95.38 129 VAL A N 1
ATOM 1024 C CA . VAL A 1 129 ? 3.893 -5.341 -7.423 1.00 95.38 129 VAL A CA 1
ATOM 1025 C C . VAL A 1 129 ? 3.404 -4.206 -6.522 1.00 95.38 129 VAL A C 1
ATOM 1027 O O . VAL A 1 129 ? 2.610 -4.455 -5.618 1.00 95.38 129 VAL A O 1
ATOM 1030 N N . LEU A 1 130 ? 3.789 -2.955 -6.795 1.00 97.44 130 LEU A N 1
ATOM 1031 C CA . LEU A 1 130 ? 3.361 -1.805 -5.990 1.00 97.44 130 LEU A CA 1
ATOM 1032 C C . LEU A 1 130 ? 1.841 -1.595 -6.018 1.00 97.44 130 LEU A C 1
ATOM 1034 O O . LEU A 1 130 ? 1.232 -1.337 -4.976 1.00 97.44 130 LEU A O 1
ATOM 1038 N N . TYR A 1 131 ? 1.205 -1.729 -7.185 1.00 96.81 131 TYR A N 1
ATOM 1039 C CA . TYR A 1 131 ? -0.252 -1.619 -7.291 1.00 96.81 131 TYR A CA 1
ATOM 1040 C C . TYR A 1 131 ? -0.975 -2.767 -6.582 1.00 96.81 131 TYR A C 1
ATOM 1042 O O . TYR A 1 131 ? -1.986 -2.515 -5.921 1.00 96.81 131 TYR A O 1
ATOM 1050 N N . TYR A 1 132 ? -0.463 -3.998 -6.666 1.00 96.75 132 TYR A N 1
ATOM 1051 C CA . TYR A 1 132 ? -1.021 -5.135 -5.933 1.00 96.75 132 TYR A CA 1
ATOM 1052 C C . TYR A 1 132 ? -0.862 -4.978 -4.420 1.00 96.75 132 TYR A C 1
ATOM 1054 O O . TYR A 1 132 ? -1.845 -5.133 -3.694 1.00 96.75 132 TYR A O 1
ATOM 1062 N N . ALA A 1 133 ? 0.321 -4.585 -3.943 1.00 97.69 133 ALA A N 1
ATOM 1063 C CA . ALA A 1 133 ? 0.571 -4.334 -2.528 1.00 97.69 133 ALA A CA 1
ATOM 1064 C C . ALA A 1 133 ? -0.382 -3.256 -1.993 1.00 97.69 133 ALA A C 1
ATOM 1066 O O . ALA A 1 133 ? -1.063 -3.459 -0.985 1.00 97.69 133 ALA A O 1
ATOM 1067 N N . LEU A 1 134 ? -0.531 -2.137 -2.714 1.00 98.38 134 LEU A N 1
ATOM 1068 C CA . LEU A 1 134 ? -1.495 -1.098 -2.357 1.00 98.38 134 LEU A CA 1
ATOM 1069 C C . LEU A 1 134 ? -2.933 -1.641 -2.330 1.00 98.38 134 LEU A C 1
ATOM 1071 O O . LEU A 1 134 ? -3.649 -1.406 -1.356 1.00 98.38 134 LEU A O 1
ATOM 1075 N N . ALA A 1 135 ? -3.360 -2.387 -3.350 1.00 97.50 135 ALA A N 1
ATOM 1076 C CA . ALA A 1 135 ? -4.698 -2.974 -3.389 1.00 97.50 135 ALA A CA 1
ATOM 1077 C C . ALA A 1 135 ? -4.953 -3.897 -2.186 1.00 97.50 135 ALA A C 1
ATOM 1079 O O . ALA A 1 135 ? -6.006 -3.797 -1.554 1.00 97.50 135 ALA A O 1
ATOM 1080 N N . LEU A 1 136 ? -3.979 -4.727 -1.805 1.00 97.75 136 LEU A N 1
ATOM 1081 C CA . LEU A 1 136 ? -4.073 -5.596 -0.633 1.00 97.75 136 LEU A CA 1
ATOM 1082 C C . LEU A 1 136 ? -4.170 -4.794 0.670 1.00 97.75 136 LEU A C 1
ATOM 1084 O O . LEU A 1 136 ? -4.987 -5.140 1.526 1.00 97.75 136 LEU A O 1
ATOM 1088 N N . THR A 1 137 ? -3.431 -3.687 0.818 1.00 98.38 137 THR A N 1
ATOM 1089 C CA . THR A 1 137 ? -3.573 -2.813 2.003 1.00 98.38 137 THR A CA 1
ATOM 1090 C C . THR A 1 137 ? -4.967 -2.186 2.103 1.00 98.38 137 THR A C 1
ATOM 1092 O O . THR A 1 137 ? -5.464 -1.976 3.212 1.00 98.38 137 THR A O 1
ATOM 1095 N N . ILE A 1 138 ? -5.625 -1.938 0.964 1.00 98.19 138 ILE A N 1
ATOM 1096 C CA . ILE A 1 138 ? -7.009 -1.449 0.909 1.00 98.19 138 ILE A CA 1
ATOM 1097 C C . ILE A 1 138 ? -7.998 -2.567 1.259 1.00 98.19 138 ILE A C 1
ATOM 1099 O O . ILE A 1 138 ? -8.887 -2.356 2.083 1.00 98.19 138 ILE A O 1
ATOM 1103 N N . ILE A 1 139 ? -7.824 -3.766 0.692 1.00 97.00 139 ILE A N 1
ATOM 1104 C CA . ILE A 1 139 ? -8.648 -4.956 0.981 1.00 97.00 139 ILE A CA 1
ATOM 1105 C C . ILE A 1 139 ? -8.664 -5.271 2.480 1.00 97.00 139 ILE A C 1
ATOM 1107 O O . ILE A 1 139 ? -9.712 -5.589 3.037 1.00 97.00 139 ILE A O 1
ATOM 1111 N N . HIS A 1 140 ? -7.517 -5.145 3.148 1.00 96.19 140 HIS A N 1
ATOM 1112 C CA . HIS A 1 140 ? -7.377 -5.455 4.572 1.00 96.19 140 HIS A CA 1
ATOM 1113 C C . HIS A 1 140 ? -7.766 -4.285 5.499 1.00 96.19 140 HIS A C 1
ATOM 1115 O O . HIS A 1 140 ? -7.555 -4.373 6.711 1.00 96.19 140 HIS A O 1
ATOM 1121 N N . ASP A 1 141 ? -8.349 -3.207 4.954 1.00 96.25 141 ASP A N 1
ATOM 1122 C CA . ASP A 1 141 ? -8.765 -1.987 5.669 1.00 96.25 141 ASP A CA 1
ATOM 1123 C C . ASP A 1 141 ? -7.612 -1.322 6.452 1.00 96.25 141 ASP A C 1
ATOM 1125 O O . ASP A 1 141 ? -7.827 -0.676 7.479 1.00 96.25 141 ASP A O 1
ATOM 1129 N N . LEU A 1 142 ? -6.367 -1.473 5.975 1.00 97.81 142 LEU A N 1
ATOM 1130 C CA . LEU A 1 142 ? -5.204 -0.747 6.507 1.00 97.81 142 LEU A CA 1
ATOM 1131 C C . LEU A 1 142 ? -5.143 0.670 5.930 1.00 97.81 142 LEU A C 1
ATOM 1133 O O . LEU A 1 142 ? -4.807 1.635 6.623 1.00 97.81 142 LEU A O 1
ATOM 1137 N N . VAL A 1 143 ? -5.502 0.786 4.653 1.00 98.12 143 VAL A N 1
ATOM 1138 C CA . VAL A 1 143 ? -5.602 2.034 3.901 1.00 98.12 143 VAL A CA 1
ATOM 1139 C C . VAL A 1 143 ? -7.026 2.181 3.380 1.00 98.12 143 VAL A C 1
ATOM 1141 O O . VAL A 1 143 ? -7.578 1.278 2.764 1.00 98.12 143 VAL A O 1
ATOM 1144 N N . ARG A 1 144 ? -7.631 3.345 3.597 1.00 97.12 144 ARG A N 1
ATOM 1145 C CA . ARG A 1 144 ? -8.940 3.697 3.052 1.00 97.12 144 ARG A CA 1
ATOM 1146 C C . ARG A 1 144 ? -8.793 4.472 1.763 1.00 97.12 144 ARG A C 1
ATOM 1148 O O . ARG A 1 144 ? -8.010 5.416 1.672 1.00 97.12 144 ARG A O 1
ATOM 1155 N N . LEU A 1 145 ? -9.611 4.086 0.799 1.00 96.94 145 LEU A N 1
ATOM 1156 C CA . LEU A 1 145 ? -9.724 4.732 -0.492 1.00 96.94 145 LEU A CA 1
ATOM 1157 C C . LEU A 1 145 ? -10.891 5.726 -0.471 1.00 96.94 145 LEU A C 1
ATOM 1159 O O . LEU A 1 145 ? -12.017 5.358 -0.144 1.00 96.94 145 LEU A O 1
ATOM 1163 N N . GLN A 1 146 ? -10.636 6.972 -0.854 1.00 95.94 146 GLN A N 1
ATOM 1164 C CA . GLN A 1 146 ? -11.662 7.987 -1.077 1.00 95.94 146 GLN A CA 1
ATOM 1165 C C . GLN A 1 146 ? -11.675 8.382 -2.555 1.00 95.94 146 GLN A C 1
ATOM 1167 O O . GLN A 1 146 ? -10.623 8.654 -3.135 1.00 95.94 146 GLN A O 1
ATOM 1172 N N . LYS A 1 147 ? -12.865 8.385 -3.161 1.00 92.19 147 LYS A N 1
ATOM 1173 C CA . LYS A 1 147 ? -13.063 8.583 -4.603 1.00 92.19 147 LYS A CA 1
ATOM 1174 C C . LYS A 1 147 ? -13.303 10.035 -4.984 1.00 92.19 147 LYS A C 1
ATOM 1176 O O . LYS A 1 147 ? -13.965 10.741 -4.190 1.00 92.19 147 LYS A O 1
#

Secondary structure (DSSP, 8-state):
---EEEPPPHHHHHHTT-S-SEEE-TTS-EEEETTS-GGGSHHHHTTTT-EEEE-EEEEEE-SS-EEEEETTT--EEEE--HHHHHHHHHHHHSTTEEHHHHHHHHHHHHHHHH-----HHHHHHHHHHHHHHHHHHHHTTSEEEE-

Sequence (147 aa):
MAETIEFPDTVELIRNDQMPENLYAPDGTLLISDNDYMAETPLIKNRKKWRLYPNVELYSFDGETAVYRRLSDGVLVRMTDVYAINMVGIVRRNPGITVEEAIATELKQIEDNEGEITDEKEMAATLSVLYYALALTIIHDLVRLQK

pLDDT: mean 94.15, std 6.75, range [53.62, 98.69]

Organism: NCBI:txid207809